Protein AF-A0A2H3DAQ6-F1 (afdb_monomer_lite)

Radius of gyration: 12.34 Å; chains: 1; bounding box: 31×20×32 Å

Foldseek 3Di:
DAEDDEEDEEDEPEEEEDAEEPYEAQAYEQYEDYQYEAENYAYAEHDCHAAQGEYAQYEAENYHYPHYPYHYYYHHDPPYDNYYYYNYHHYHD

InterPro domains:
  IPR000743 Glycoside hydrolase, family 28 [PF00295] (5-91)
  IPR011050 Pectin lyase fold/virulence factor [SSF51126] (1-92)
  IPR012334 Pectin lyase fold [G3DSA:2.160.20.10] (1-93)
  IPR050434 Glycosyl hydrolase family 28, fungi [PTHR31884] (1-91)

Secondary structure (DSSP, 8-state):
-EEEESSSEEEES-EEE-SSEEEEEEEEEEEEEES-EEESS-EEEEEEE-TT-EEEEEEEES-EEES-S-SEEEEE-TT--S-EEEEEEEE--

Organism: Armillaria gallica (NCBI:txid47427)

Sequence (93 aa):
GFNISADNITVQNSIIKNLDDCITINFGSNIIFKNNQCSGGHAISFGSIDTGKTVTDMTVSGNTVMKSMYGLRIEVKAITTCAKVSGITYSGS

pLDDT: mean 96.59, std 4.21, range [62.53, 98.62]

Structure (mmCIF, N/CA/C/O backbone):
data_AF-A0A2H3DAQ6-F1
#
_entry.id   AF-A0A2H3DAQ6-F1
#
loop_
_atom_site.group_PDB
_atom_site.id
_atom_site.type_symbol
_atom_site.label_atom_id
_atom_site.label_alt_id
_atom_site.label_comp_id
_atom_site.label_asym_id
_atom_site.label_entity_id
_atom_site.label_seq_id
_atom_site.pdbx_PDB_ins_code
_atom_site.Cartn_x
_atom_site.Cartn_y
_atom_site.Cartn_z
_atom_site.occupancy
_atom_site.B_iso_or_equiv
_atom_site.auth_seq_id
_atom_site.auth_comp_id
_atom_site.auth_asym_id
_atom_site.auth_atom_id
_atom_site.pdbx_PDB_model_num
ATOM 1 N N . GLY A 1 1 ? 2.145 -4.097 10.161 1.00 95.44 1 GLY A N 1
ATOM 2 C CA . GLY A 1 1 ? 0.842 -4.035 9.495 1.00 95.44 1 GLY A CA 1
ATOM 3 C C . GLY A 1 1 ? 0.707 -5.191 8.537 1.00 95.44 1 GLY A C 1
ATOM 4 O O . GLY A 1 1 ? 1.141 -6.289 8.868 1.00 95.44 1 GLY A O 1
ATOM 5 N N . PHE A 1 2 ? 0.148 -4.936 7.362 1.00 98.19 2 PHE A N 1
ATOM 6 C CA . PHE A 1 2 ? 0.046 -5.900 6.266 1.00 98.19 2 PHE A CA 1
ATOM 7 C C . PHE A 1 2 ? 1.114 -5.616 5.213 1.00 98.19 2 PHE A C 1
ATOM 9 O O . PHE A 1 2 ? 1.363 -4.457 4.904 1.00 98.19 2 PHE A O 1
ATOM 16 N N . ASN A 1 3 ? 1.726 -6.652 4.648 1.00 97.81 3 ASN A N 1
ATOM 17 C CA . ASN A 1 3 ? 2.681 -6.511 3.552 1.00 97.81 3 ASN A CA 1
ATOM 18 C C . ASN A 1 3 ? 2.140 -7.272 2.337 1.00 97.81 3 ASN A C 1
ATOM 20 O O . ASN A 1 3 ? 2.012 -8.495 2.386 1.00 97.81 3 ASN A O 1
ATOM 24 N N . ILE A 1 4 ? 1.747 -6.539 1.295 1.00 97.88 4 ILE A N 1
ATOM 25 C CA . ILE A 1 4 ? 0.995 -7.062 0.156 1.00 97.88 4 ILE A CA 1
ATOM 26 C C . ILE A 1 4 ? 1.870 -7.110 -1.094 1.00 97.88 4 ILE A C 1
ATOM 28 O O . ILE A 1 4 ? 2.602 -6.181 -1.445 1.00 97.88 4 ILE A O 1
ATOM 32 N N . SER A 1 5 ? 1.800 -8.254 -1.761 1.00 98.00 5 SER A N 1
ATOM 33 C CA . SER A 1 5 ? 2.528 -8.604 -2.980 1.00 98.00 5 SER A CA 1
ATOM 34 C C . SER A 1 5 ? 1.674 -9.593 -3.777 1.00 98.00 5 SER A C 1
ATOM 36 O O . SER A 1 5 ? 2.076 -10.731 -4.011 1.00 98.00 5 SER A O 1
ATOM 38 N N . ALA A 1 6 ? 0.428 -9.194 -4.048 1.00 97.81 6 ALA A N 1
ATOM 39 C CA . ALA A 1 6 ? -0.639 -10.046 -4.568 1.00 97.81 6 ALA A CA 1
ATOM 40 C C . ALA A 1 6 ? -1.777 -9.210 -5.176 1.00 97.81 6 ALA A C 1
ATOM 42 O O . ALA A 1 6 ? -1.933 -8.034 -4.842 1.00 97.81 6 ALA A O 1
ATOM 43 N N . ASP A 1 7 ? -2.592 -9.849 -6.014 1.00 98.50 7 ASP A N 1
ATOM 44 C CA . ASP A 1 7 ? -3.788 -9.262 -6.621 1.00 98.50 7 ASP A CA 1
ATOM 45 C C . ASP A 1 7 ? -5.061 -9.596 -5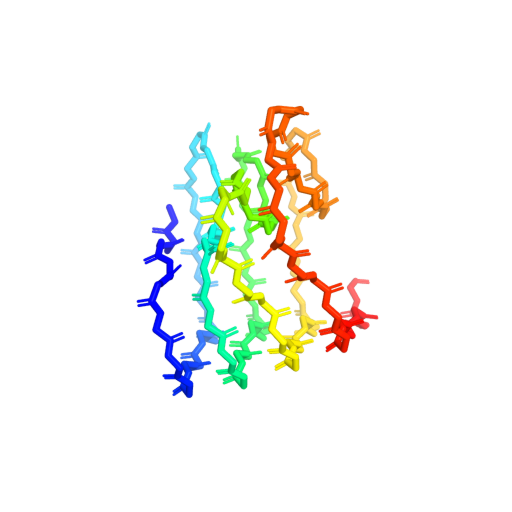.831 1.00 98.50 7 ASP A C 1
ATOM 47 O O . ASP A 1 7 ? -5.114 -10.598 -5.115 1.00 98.50 7 ASP A O 1
ATOM 51 N N . ASN A 1 8 ? -6.119 -8.804 -6.031 1.00 98.38 8 ASN A N 1
ATOM 52 C CA . ASN A 1 8 ? -7.475 -9.069 -5.528 1.00 98.38 8 ASN A CA 1
ATOM 53 C C . ASN A 1 8 ? -7.548 -9.214 -4.000 1.00 98.38 8 ASN A C 1
ATOM 55 O O . ASN A 1 8 ? -8.202 -10.112 -3.464 1.00 98.38 8 ASN A O 1
ATOM 59 N N . ILE A 1 9 ? -6.869 -8.316 -3.290 1.00 98.62 9 ILE A N 1
ATOM 60 C CA . ILE A 1 9 ? -6.817 -8.318 -1.829 1.00 98.62 9 ILE A CA 1
ATOM 61 C C . ILE A 1 9 ? -7.758 -7.259 -1.266 1.00 98.62 9 ILE A C 1
ATOM 63 O O . ILE A 1 9 ? -7.742 -6.104 -1.680 1.00 98.62 9 ILE A O 1
ATOM 67 N N . THR A 1 10 ? -8.534 -7.633 -0.249 1.00 98.62 10 THR A N 1
ATOM 68 C CA . THR A 1 10 ? -9.287 -6.683 0.577 1.00 98.62 10 THR A CA 1
ATOM 69 C C . THR A 1 10 ? -8.842 -6.792 2.027 1.00 98.62 10 THR A C 1
ATOM 71 O O . THR A 1 10 ? -8.925 -7.856 2.635 1.00 98.62 10 THR A O 1
ATOM 74 N N . VAL A 1 11 ? -8.408 -5.669 2.593 1.00 98.56 11 VAL A N 1
ATOM 75 C CA . VAL A 1 11 ? -8.133 -5.507 4.021 1.00 98.56 11 VAL A CA 1
ATOM 76 C C . VAL A 1 11 ? -9.091 -4.457 4.562 1.00 98.56 11 VAL A C 1
ATOM 78 O O . VAL A 1 11 ? -9.064 -3.292 4.147 1.00 98.56 11 VAL A O 1
ATOM 81 N N . GLN A 1 12 ? -9.954 -4.865 5.490 1.00 98.56 12 GLN A N 1
ATOM 82 C CA . GLN A 1 12 ? -10.985 -3.982 6.015 1.00 98.56 12 GLN A CA 1
ATOM 83 C C . GLN A 1 12 ? -11.282 -4.177 7.498 1.00 98.56 12 GLN A C 1
ATOM 85 O O . GLN A 1 12 ? -11.040 -5.252 8.048 1.00 98.56 12 GLN A O 1
ATOM 90 N N . ASN A 1 13 ? -11.847 -3.138 8.122 1.00 98.44 13 ASN A N 1
ATOM 91 C CA . ASN A 1 13 ? -12.326 -3.136 9.511 1.00 98.44 13 ASN A CA 1
ATOM 92 C C . ASN A 1 13 ? -11.270 -3.600 10.534 1.00 98.44 13 ASN A C 1
ATOM 94 O O . ASN A 1 13 ? -11.599 -4.222 11.544 1.00 98.44 13 ASN A O 1
ATOM 98 N N . SER A 1 14 ? -9.994 -3.333 10.261 1.00 98.50 14 SER A N 1
ATOM 99 C CA . SER A 1 14 ? -8.872 -3.777 11.091 1.00 98.50 14 SER A CA 1
ATOM 100 C C . SER A 1 14 ? -8.355 -2.658 11.996 1.00 98.50 14 SER A C 1
ATOM 102 O O . SER A 1 14 ? -8.396 -1.484 11.631 1.00 98.50 14 SER A O 1
ATOM 104 N N . ILE A 1 15 ? -7.814 -3.020 13.164 1.00 98.44 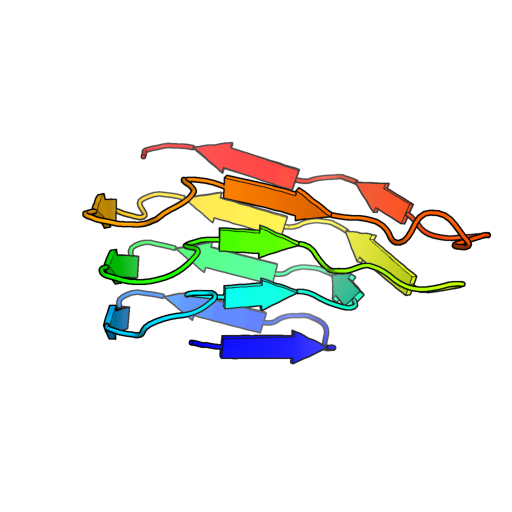15 ILE A N 1
ATOM 105 C CA . ILE A 1 15 ? -7.089 -2.106 14.060 1.00 98.44 15 ILE A CA 1
ATOM 106 C C . ILE A 1 15 ? -5.615 -2.498 14.050 1.00 98.44 15 ILE A C 1
ATOM 108 O O . ILE A 1 15 ? -5.259 -3.609 14.439 1.00 98.44 15 ILE A O 1
ATOM 112 N N . ILE A 1 16 ? -4.754 -1.581 13.623 1.00 98.50 16 ILE A N 1
ATOM 113 C CA . ILE A 1 16 ? -3.326 -1.814 13.433 1.00 98.50 16 ILE A CA 1
ATOM 114 C C . ILE A 1 16 ? -2.555 -0.799 14.277 1.00 98.50 16 ILE A C 1
ATOM 116 O O . ILE A 1 16 ? -2.650 0.415 14.087 1.00 98.50 16 ILE A O 1
ATOM 120 N N . LYS A 1 17 ? -1.800 -1.318 15.245 1.00 98.25 17 LYS A N 1
ATOM 121 C CA . LYS A 1 17 ? -0.934 -0.546 16.139 1.00 98.25 17 LYS A CA 1
ATOM 122 C C . LYS A 1 17 ? 0.479 -1.088 16.003 1.00 98.25 17 LYS A C 1
ATOM 124 O O . LYS A 1 17 ? 0.727 -2.230 16.382 1.00 98.25 17 LYS A O 1
ATOM 129 N N . ASN A 1 18 ? 1.379 -0.315 15.416 1.00 97.44 18 ASN A N 1
ATOM 130 C CA . ASN A 1 18 ? 2.759 -0.732 15.178 1.00 97.44 18 ASN A CA 1
ATOM 131 C C . ASN A 1 18 ? 3.695 0.480 15.087 1.00 97.44 18 ASN A C 1
ATOM 133 O O . ASN A 1 18 ? 3.282 1.600 15.362 1.00 97.44 18 ASN A O 1
ATOM 137 N N . LEU A 1 19 ? 4.959 0.230 14.741 1.00 96.62 19 LEU A N 1
ATOM 138 C CA . LEU A 1 19 ? 6.017 1.241 14.609 1.00 96.62 19 LEU A CA 1
ATOM 139 C C . LEU A 1 19 ? 6.488 1.420 13.156 1.00 96.62 19 LEU A C 1
ATOM 141 O O . LEU A 1 19 ? 7.489 2.076 12.913 1.00 96.62 19 LEU A O 1
ATOM 145 N N . ASP A 1 20 ? 5.777 0.814 12.204 1.00 96.44 20 ASP A N 1
ATOM 146 C CA . ASP A 1 20 ? 6.089 0.866 10.773 1.00 96.44 20 ASP A CA 1
ATOM 147 C C . ASP A 1 20 ? 4.778 0.925 9.971 1.00 96.44 20 ASP A C 1
ATOM 149 O O . ASP A 1 20 ? 3.726 1.236 10.531 1.00 96.44 20 ASP A O 1
ATOM 153 N N . ASP A 1 21 ? 4.786 0.627 8.681 1.00 98.00 21 ASP A N 1
ATOM 154 C CA . ASP A 1 21 ? 3.619 0.703 7.816 1.00 98.00 21 ASP A CA 1
ATOM 155 C C . ASP A 1 21 ? 2.428 -0.095 8.369 1.00 98.00 21 ASP A C 1
ATOM 157 O O . ASP A 1 21 ? 2.506 -1.269 8.766 1.00 98.00 21 ASP A O 1
ATOM 161 N N . CYS A 1 22 ? 1.278 0.568 8.392 1.00 97.75 22 CYS A N 1
ATOM 162 C CA . CYS A 1 22 ? -0.017 -0.046 8.630 1.00 97.75 22 CYS A CA 1
ATOM 163 C C . CYS A 1 22 ? -0.340 -1.042 7.510 1.00 97.75 22 CYS A C 1
ATOM 165 O O . CYS A 1 22 ? -0.765 -2.172 7.770 1.00 97.75 22 CYS A O 1
ATOM 167 N N . ILE A 1 23 ? -0.053 -0.638 6.273 1.00 98.25 23 ILE A N 1
ATOM 168 C CA . ILE A 1 23 ? -0.034 -1.493 5.093 1.00 98.25 23 ILE A CA 1
ATOM 169 C C . ILE A 1 23 ? 1.073 -1.029 4.144 1.00 98.25 23 ILE A C 1
ATOM 171 O O . ILE A 1 23 ? 1.210 0.169 3.903 1.00 98.25 23 ILE A O 1
ATOM 175 N N . THR A 1 24 ? 1.815 -1.988 3.600 1.00 97.94 24 THR A N 1
ATOM 176 C CA . THR A 1 24 ? 2.810 -1.804 2.542 1.00 97.94 24 THR A CA 1
ATOM 177 C C . THR A 1 24 ? 2.349 -2.557 1.299 1.00 97.94 24 THR A C 1
ATOM 179 O O . THR A 1 24 ? 2.003 -3.737 1.393 1.00 97.94 24 THR A O 1
ATOM 182 N N . ILE A 1 25 ? 2.349 -1.908 0.135 1.00 97.94 25 ILE A N 1
ATOM 183 C CA . ILE A 1 25 ? 2.005 -2.535 -1.149 1.00 97.94 25 ILE A CA 1
ATOM 184 C C . ILE A 1 25 ? 3.230 -2.506 -2.061 1.00 97.94 25 ILE A C 1
ATOM 186 O O . ILE A 1 25 ? 3.582 -1.447 -2.573 1.00 97.94 25 ILE A O 1
ATOM 190 N N . ASN A 1 26 ? 3.867 -3.659 -2.287 1.00 97.31 26 ASN A N 1
ATOM 191 C CA . ASN A 1 26 ? 5.070 -3.738 -3.132 1.00 97.31 26 ASN A CA 1
ATOM 192 C C . ASN A 1 26 ? 4.734 -3.930 -4.616 1.00 97.31 26 ASN A C 1
ATOM 194 O O . ASN A 1 26 ? 5.442 -3.424 -5.482 1.00 97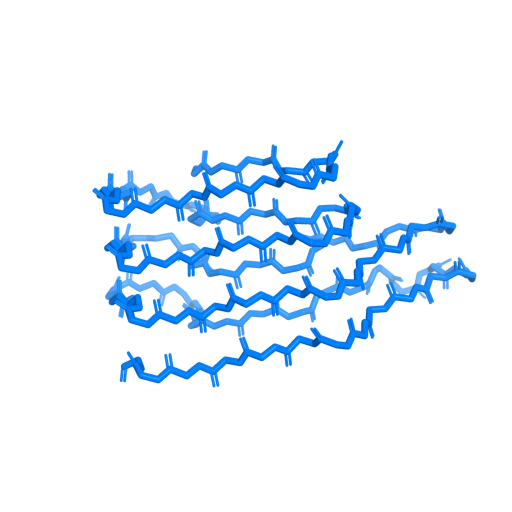.31 26 ASN A O 1
ATOM 198 N N . PHE A 1 27 ? 3.692 -4.713 -4.908 1.00 97.56 27 PHE A N 1
ATOM 199 C CA . PHE A 1 27 ? 3.113 -4.911 -6.238 1.00 97.56 27 PHE A CA 1
ATOM 200 C C . PHE A 1 27 ? 1.740 -5.582 -6.116 1.00 97.56 27 PHE A C 1
ATOM 202 O O . PHE A 1 27 ? 1.461 -6.248 -5.116 1.00 97.56 27 PHE A O 1
ATOM 209 N N . GLY A 1 28 ? 0.915 -5.431 -7.146 1.00 97.81 28 GLY A N 1
ATOM 210 C CA . GLY A 1 28 ? -0.401 -6.054 -7.233 1.00 97.81 28 GLY A CA 1
ATOM 211 C C . GLY A 1 28 ? -1.462 -5.115 -7.793 1.00 97.81 28 GLY A C 1
ATOM 212 O O . GLY A 1 28 ? -1.238 -3.916 -7.968 1.00 97.81 28 GLY A O 1
ATOM 213 N N . SER A 1 29 ? -2.623 -5.684 -8.070 1.00 98.44 29 SER A N 1
ATOM 214 C CA . SER A 1 29 ? -3.766 -5.015 -8.675 1.00 98.44 29 SER A CA 1
ATOM 215 C C . SER A 1 29 ? -5.057 -5.291 -7.908 1.00 98.44 29 SER A C 1
ATOM 217 O O . SER A 1 29 ? -5.177 -6.311 -7.223 1.00 98.44 29 SER A O 1
ATOM 219 N N . ASN A 1 30 ? -6.032 -4.385 -8.022 1.00 98.25 30 ASN A N 1
ATOM 220 C CA . ASN A 1 30 ? -7.348 -4.522 -7.390 1.00 98.25 30 ASN A CA 1
ATOM 221 C C . ASN A 1 30 ? -7.242 -4.739 -5.867 1.00 98.25 30 ASN A C 1
ATOM 223 O O . ASN A 1 30 ? -7.647 -5.771 -5.323 1.00 98.25 30 ASN A O 1
ATOM 227 N N . ILE A 1 31 ? -6.632 -3.769 -5.184 1.00 98.62 31 ILE A N 1
ATOM 228 C CA . ILE A 1 31 ? -6.410 -3.810 -3.733 1.00 98.62 31 ILE A CA 1
ATOM 229 C C . ILE A 1 31 ? -7.356 -2.825 -3.046 1.00 98.62 31 ILE A C 1
ATOM 231 O O . ILE A 1 31 ? -7.440 -1.655 -3.418 1.00 98.62 31 ILE A O 1
ATOM 235 N N . ILE A 1 32 ? -8.048 -3.274 -2.002 1.00 98.56 32 ILE A N 1
ATOM 236 C CA . ILE A 1 32 ? -8.964 -2.443 -1.216 1.00 98.56 32 ILE A CA 1
ATOM 237 C C . ILE A 1 32 ? -8.469 -2.380 0.227 1.00 98.56 32 ILE A C 1
ATOM 239 O O . ILE A 1 32 ? -8.397 -3.395 0.915 1.00 98.56 32 ILE A O 1
ATOM 243 N N . PHE A 1 33 ? -8.167 -1.173 0.701 1.00 98.38 33 PHE A N 1
ATOM 244 C CA . PHE A 1 33 ? -7.835 -0.886 2.094 1.00 98.38 33 PHE A CA 1
ATOM 245 C C . PHE A 1 33 ? -8.896 0.047 2.685 1.00 98.38 33 PHE A C 1
ATOM 247 O O . PHE A 1 33 ? -8.872 1.260 2.450 1.00 98.38 33 PHE A O 1
ATOM 254 N N . LYS A 1 34 ? -9.865 -0.520 3.416 1.00 98.31 34 LYS A N 1
ATOM 255 C CA . LYS A 1 34 ? -11.090 0.192 3.804 1.00 98.31 34 LYS A CA 1
ATOM 256 C C . LYS A 1 34 ? -11.438 0.125 5.292 1.00 98.31 34 LYS A C 1
ATOM 258 O O . LYS A 1 34 ? -11.439 -0.947 5.880 1.00 98.31 34 LYS A O 1
ATOM 263 N N . ASN A 1 35 ? -11.891 1.240 5.867 1.00 98.38 35 ASN A N 1
ATOM 264 C CA . ASN A 1 35 ? -12.438 1.297 7.230 1.00 98.38 35 ASN A CA 1
ATOM 265 C C . ASN A 1 35 ? -11.468 0.781 8.311 1.00 98.38 35 ASN A C 1
ATOM 267 O O . ASN A 1 35 ? -11.886 0.172 9.296 1.00 98.38 35 ASN A O 1
ATOM 271 N N . ASN A 1 36 ? -10.164 0.974 8.117 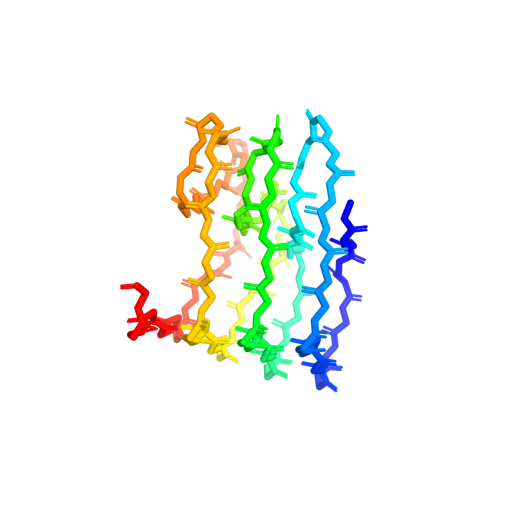1.00 98.56 36 ASN A N 1
ATOM 272 C CA . ASN A 1 36 ? -9.140 0.530 9.057 1.00 98.56 36 ASN A CA 1
ATOM 273 C C . ASN A 1 36 ? -8.716 1.660 10.001 1.00 98.56 36 ASN A C 1
ATOM 275 O O . ASN A 1 36 ? -8.790 2.837 9.656 1.00 98.56 36 ASN A O 1
ATOM 279 N N . GLN A 1 37 ? -8.215 1.296 11.179 1.00 98.31 37 GLN A N 1
ATOM 280 C CA . GLN A 1 37 ? -7.629 2.219 12.148 1.00 98.31 37 GLN A CA 1
ATOM 281 C C . GLN A 1 37 ? -6.132 1.940 12.277 1.00 98.31 37 GLN A C 1
ATOM 283 O O . GLN A 1 37 ? -5.738 0.869 12.735 1.00 98.31 37 GLN A O 1
ATOM 288 N N . CYS A 1 38 ? -5.300 2.903 11.895 1.00 98.25 38 CYS A N 1
ATOM 289 C CA . CYS A 1 38 ? -3.844 2.822 11.942 1.00 98.25 38 CYS A CA 1
ATOM 290 C C . CYS A 1 38 ? -3.298 3.772 13.010 1.00 98.25 38 CYS A C 1
ATOM 292 O O . CYS A 1 38 ? -3.669 4.949 13.035 1.00 98.25 38 CYS A O 1
ATOM 294 N N . SER A 1 39 ? -2.387 3.303 13.869 1.00 98.38 39 SER A N 1
ATOM 295 C CA . SER A 1 39 ? -1.696 4.205 14.796 1.00 98.38 39 SER A CA 1
ATOM 296 C C . SER A 1 39 ? -0.280 3.793 15.187 1.00 98.38 39 SER A C 1
ATOM 298 O O . SER A 1 39 ? 0.033 2.606 15.241 1.00 98.38 39 SER A O 1
ATOM 300 N N . GLY A 1 40 ? 0.555 4.793 15.489 1.00 97.69 40 GLY A N 1
ATOM 301 C CA . GLY A 1 40 ? 1.924 4.638 15.998 1.00 97.69 40 GLY A CA 1
ATOM 302 C C . GLY A 1 40 ? 3.019 4.529 14.931 1.00 97.69 40 GLY A C 1
ATOM 303 O O . GLY A 1 40 ? 4.169 4.837 15.227 1.00 97.69 40 GLY A O 1
ATOM 304 N N . GLY A 1 41 ? 2.675 4.104 13.713 1.00 97.50 41 GLY A N 1
ATOM 305 C CA . GLY A 1 41 ? 3.645 3.695 12.696 1.00 97.50 41 GLY A CA 1
ATOM 306 C C . GLY A 1 41 ? 3.802 4.665 11.525 1.00 97.50 41 GLY A C 1
ATOM 307 O O . GLY A 1 41 ? 3.712 5.882 11.675 1.00 97.50 41 GLY A O 1
ATOM 308 N N . HIS A 1 42 ? 4.018 4.112 10.333 1.00 97.50 42 HIS A N 1
ATOM 309 C CA . HIS A 1 42 ? 4.228 4.849 9.077 1.00 97.50 42 HIS A CA 1
ATOM 310 C C . HIS A 1 42 ? 2.965 4.937 8.198 1.00 97.50 42 HIS A C 1
ATOM 312 O O . HIS A 1 42 ? 3.014 5.458 7.089 1.00 97.50 42 HIS A O 1
ATOM 318 N N . ALA A 1 43 ? 1.815 4.495 8.724 1.00 96.44 43 ALA A N 1
ATOM 319 C CA . ALA A 1 43 ? 0.509 4.545 8.065 1.00 96.44 43 ALA A CA 1
ATOM 320 C C . ALA A 1 43 ? 0.452 3.789 6.722 1.00 96.44 43 ALA A C 1
ATOM 322 O O . ALA A 1 43 ? 0.793 2.611 6.686 1.00 96.44 43 ALA A O 1
ATOM 323 N N . ILE A 1 44 ? -0.100 4.380 5.663 1.00 97.31 44 ILE A N 1
ATOM 324 C CA . ILE A 1 44 ? -0.394 3.679 4.405 1.00 97.31 44 ILE A CA 1
ATOM 325 C C . ILE A 1 44 ? 0.738 3.937 3.411 1.00 97.31 44 ILE A C 1
ATOM 327 O O . ILE A 1 44 ? 0.909 5.074 2.970 1.00 97.31 44 ILE A O 1
ATOM 331 N N . SER A 1 45 ? 1.463 2.888 3.021 1.00 97.19 45 SER A N 1
ATOM 332 C CA . SER A 1 45 ? 2.616 2.988 2.124 1.00 97.19 45 SER A CA 1
ATOM 333 C C . SER A 1 45 ? 2.451 2.150 0.857 1.00 97.19 45 SER A C 1
ATOM 335 O O . SER A 1 45 ? 2.155 0.957 0.889 1.00 97.19 45 SER A O 1
ATOM 337 N N . PHE A 1 46 ? 2.702 2.779 -0.286 1.00 96.06 46 PHE A N 1
ATOM 338 C CA . PHE A 1 46 ? 2.886 2.117 -1.573 1.00 96.06 46 PHE A CA 1
ATOM 339 C C . PHE A 1 46 ? 4.386 2.045 -1.834 1.00 96.06 46 PHE A C 1
ATOM 341 O O . PHE A 1 46 ? 5.009 3.073 -2.095 1.00 96.06 46 PHE A O 1
ATOM 348 N N . GLY A 1 47 ? 4.960 0.849 -1.756 1.00 90.06 47 GLY A N 1
ATOM 349 C CA . GLY A 1 47 ? 6.394 0.626 -1.877 1.00 90.06 47 GLY A CA 1
ATOM 350 C C . GLY A 1 47 ? 7.151 0.551 -0.549 1.00 90.06 47 GLY A C 1
ATOM 351 O O . GLY A 1 47 ? 6.538 0.446 0.500 1.00 90.06 47 GLY A O 1
ATOM 352 N N . SER A 1 48 ? 8.483 0.604 -0.552 1.00 93.62 48 SER A N 1
ATOM 353 C CA . SER A 1 48 ? 9.325 1.067 -1.664 1.00 93.62 48 SER A CA 1
ATOM 354 C C . SER A 1 48 ? 9.231 0.185 -2.920 1.00 93.62 48 SER A C 1
ATOM 356 O O . SER A 1 48 ? 9.635 -0.978 -2.916 1.00 93.62 48 SER A O 1
ATOM 358 N N . ILE A 1 49 ? 8.707 0.747 -4.012 1.00 96.19 49 ILE A N 1
ATOM 359 C CA . ILE A 1 49 ? 8.512 0.044 -5.284 1.00 96.19 49 ILE A CA 1
ATOM 360 C C . ILE A 1 49 ? 9.871 -0.195 -5.941 1.00 96.19 49 ILE A C 1
ATOM 362 O O . ILE A 1 49 ? 10.718 0.701 -5.966 1.00 96.19 49 ILE A O 1
ATOM 366 N N . ASP A 1 50 ? 10.060 -1.409 -6.458 1.00 97.00 50 ASP A N 1
ATOM 367 C CA . ASP A 1 50 ? 11.295 -1.868 -7.097 1.00 97.00 50 ASP A CA 1
ATOM 368 C C . ASP A 1 50 ? 11.150 -1.989 -8.624 1.00 97.00 50 ASP A C 1
ATOM 370 O O . ASP A 1 50 ? 10.058 -1.861 -9.185 1.00 97.00 50 ASP A O 1
ATOM 374 N N . THR A 1 51 ? 12.259 -2.270 -9.306 1.00 97.31 51 THR A N 1
ATOM 375 C CA . THR A 1 51 ? 12.308 -2.455 -10.761 1.00 97.31 51 THR A CA 1
ATOM 376 C C 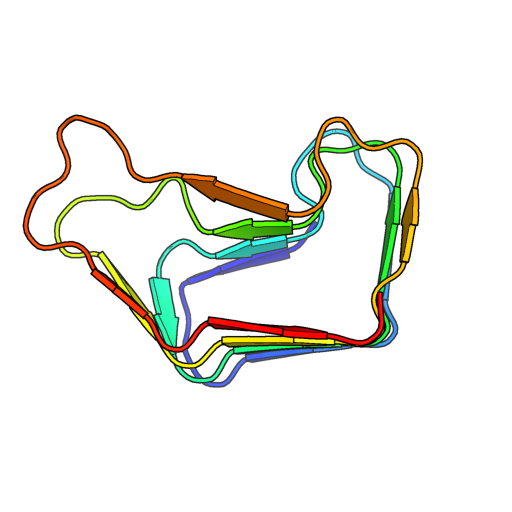. THR A 1 51 ? 11.320 -3.522 -11.228 1.00 97.31 51 THR A C 1
ATOM 378 O O . THR A 1 51 ? 11.237 -4.616 -10.666 1.00 97.31 51 THR A O 1
ATOM 381 N N . GLY A 1 52 ? 10.551 -3.193 -12.269 1.00 96.94 52 GLY A N 1
ATOM 382 C CA . GLY A 1 52 ? 9.551 -4.091 -12.854 1.00 96.94 52 GLY A CA 1
ATOM 383 C C . GLY A 1 52 ? 8.305 -4.322 -11.991 1.00 96.94 52 GLY A C 1
ATOM 384 O O . GLY A 1 52 ? 7.490 -5.183 -12.325 1.00 96.94 52 GLY A O 1
ATOM 385 N N . LYS A 1 53 ? 8.137 -3.603 -10.872 1.00 97.88 53 LYS A N 1
ATOM 386 C CA . LYS A 1 53 ? 6.963 -3.743 -10.002 1.00 97.88 53 LYS A CA 1
ATOM 387 C C . LYS A 1 53 ? 5.865 -2.761 -10.388 1.00 97.88 53 LYS A C 1
ATOM 389 O O . LYS A 1 53 ? 6.109 -1.585 -10.653 1.00 97.88 53 LYS A O 1
ATOM 394 N N . THR A 1 54 ? 4.638 -3.273 -10.418 1.00 97.12 54 THR A N 1
ATOM 395 C CA . THR A 1 54 ? 3.445 -2.501 -10.765 1.00 97.12 54 THR A CA 1
ATOM 396 C C . THR A 1 54 ? 2.431 -2.574 -9.635 1.00 97.12 54 THR A C 1
ATOM 398 O O . THR A 1 54 ? 2.141 -3.659 -9.133 1.00 97.12 54 THR A O 1
ATOM 401 N N . VAL A 1 55 ? 1.895 -1.415 -9.258 1.00 97.56 55 VAL A N 1
ATOM 402 C CA . VAL A 1 55 ? 0.719 -1.281 -8.399 1.00 97.56 55 VAL A CA 1
ATOM 403 C C . VAL A 1 55 ? -0.375 -0.575 -9.187 1.00 97.56 55 VAL A C 1
ATOM 405 O O . VAL A 1 55 ? -0.185 0.559 -9.638 1.00 97.56 55 VAL A O 1
ATOM 408 N N . THR A 1 56 ? -1.512 -1.237 -9.369 1.00 97.94 56 THR A N 1
ATOM 409 C CA . THR A 1 56 ? -2.652 -0.689 -10.114 1.00 97.94 56 THR A CA 1
ATOM 410 C C . THR A 1 56 ? -3.953 -0.829 -9.339 1.00 97.94 56 THR A C 1
ATOM 412 O O . THR A 1 56 ? -4.124 -1.761 -8.562 1.00 97.94 56 THR A O 1
ATOM 415 N N . ASP A 1 57 ? -4.886 0.091 -9.570 1.00 97.81 57 ASP A N 1
ATOM 416 C CA . ASP A 1 57 ? -6.285 -0.037 -9.142 1.00 97.81 57 ASP A CA 1
ATOM 417 C C . ASP A 1 57 ? -6.427 -0.306 -7.639 1.00 97.81 57 ASP A C 1
ATOM 419 O O . ASP A 1 57 ? -6.933 -1.341 -7.200 1.00 97.81 57 ASP A O 1
ATOM 423 N N . MET A 1 58 ? -5.945 0.642 -6.834 1.00 97.00 58 MET A N 1
ATOM 424 C CA . MET A 1 58 ? -6.060 0.570 -5.382 1.00 97.00 58 MET A CA 1
ATOM 425 C C . MET A 1 58 ? -7.069 1.583 -4.856 1.00 97.00 58 MET A C 1
ATOM 427 O O . MET A 1 58 ? -7.016 2.770 -5.179 1.00 97.00 58 MET A O 1
ATOM 431 N N . THR A 1 59 ? -7.947 1.118 -3.971 1.00 97.88 59 THR A N 1
ATOM 432 C CA . THR A 1 59 ? -8.893 1.962 -3.240 1.00 97.88 59 THR A CA 1
ATOM 433 C C . THR A 1 59 ? -8.516 2.023 -1.769 1.00 97.88 59 THR A C 1
ATOM 435 O O . THR A 1 59 ? -8.494 1.010 -1.073 1.00 97.88 59 THR A O 1
ATOM 438 N N . VAL A 1 60 ? -8.267 3.234 -1.284 1.00 97.81 60 VAL A N 1
ATOM 439 C CA . VAL A 1 60 ? -8.042 3.550 0.123 1.00 97.81 60 VAL A CA 1
ATOM 440 C C . VAL A 1 60 ? -9.199 4.429 0.592 1.00 97.81 60 VAL A C 1
ATOM 442 O O . VAL A 1 60 ? -9.336 5.567 0.146 1.00 97.81 60 VAL A O 1
ATOM 445 N N . SER A 1 61 ? -10.066 3.910 1.465 1.00 98.06 61 SER A N 1
ATOM 446 C CA . SER A 1 61 ? -11.301 4.619 1.838 1.00 98.06 61 SER A CA 1
ATOM 447 C C . SER A 1 61 ? -11.712 4.439 3.297 1.00 98.06 61 SER A C 1
ATOM 449 O O . SER A 1 61 ? -11.716 3.311 3.783 1.00 98.06 61 SER A O 1
ATOM 451 N N . GLY A 1 62 ? -12.152 5.495 3.982 1.00 97.44 62 GLY A N 1
ATOM 452 C CA . GLY A 1 62 ? -12.749 5.350 5.321 1.00 97.44 62 GLY A CA 1
ATOM 453 C C . GLY A 1 62 ? -11.747 5.034 6.432 1.00 97.44 62 GLY A C 1
ATOM 454 O O . GLY A 1 62 ? -12.150 4.583 7.500 1.00 97.44 62 GLY A O 1
ATOM 455 N N . ASN A 1 63 ? -10.444 5.170 6.176 1.00 98.00 63 ASN A N 1
ATOM 456 C CA . ASN A 1 63 ? -9.416 4.795 7.143 1.00 98.00 63 ASN A CA 1
ATOM 457 C C . ASN A 1 63 ? -9.111 5.957 8.085 1.00 98.00 63 ASN A C 1
ATOM 459 O O . ASN A 1 63 ? -8.961 7.090 7.645 1.00 98.00 63 ASN A O 1
ATOM 463 N N . THR A 1 64 ? -8.916 5.651 9.363 1.00 97.81 64 THR A N 1
ATOM 464 C CA . THR A 1 64 ? -8.451 6.608 10.364 1.00 97.81 64 THR A CA 1
ATOM 465 C C . THR A 1 64 ? -6.973 6.366 10.645 1.00 97.81 64 THR A C 1
ATOM 467 O O . THR A 1 64 ? -6.593 5.300 11.130 1.00 97.81 64 THR A O 1
ATOM 470 N N . VAL A 1 65 ? -6.132 7.360 10.367 1.00 97.31 65 VAL A N 1
ATOM 471 C CA . VAL A 1 65 ? -4.697 7.333 10.679 1.00 97.31 65 VAL A CA 1
ATOM 472 C C . VAL A 1 65 ? -4.419 8.321 11.806 1.00 97.31 65 VAL A C 1
ATOM 474 O O . VAL A 1 65 ? -4.697 9.509 11.683 1.00 97.31 65 VAL A O 1
ATOM 477 N N . MET A 1 66 ? -3.858 7.845 12.915 1.00 97.38 66 MET A N 1
ATOM 478 C CA . MET A 1 66 ? -3.564 8.670 14.090 1.00 97.38 66 MET A CA 1
ATOM 479 C C . MET A 1 66 ? -2.133 8.455 14.562 1.00 97.38 66 MET A C 1
ATOM 481 O O . MET A 1 66 ? -1.620 7.343 14.487 1.00 97.38 66 MET A O 1
ATOM 485 N N . LYS A 1 67 ? -1.494 9.489 15.122 1.00 97.31 67 LYS A N 1
ATOM 486 C CA . LYS A 1 67 ? -0.173 9.373 15.779 1.00 97.31 67 LYS A CA 1
ATOM 487 C C . LYS A 1 67 ? 0.847 8.586 14.934 1.00 97.31 67 LYS A C 1
ATOM 489 O O . LYS A 1 67 ? 1.513 7.696 15.449 1.00 97.31 67 LYS A O 1
ATOM 494 N N . SER A 1 68 ? 0.873 8.843 13.632 1.00 97.12 68 SER A N 1
ATOM 495 C CA . SER A 1 68 ? 1.732 8.151 12.669 1.00 97.12 68 SER A CA 1
ATOM 496 C C . SER A 1 68 ? 2.679 9.163 12.030 1.00 97.12 68 SER A C 1
ATOM 498 O O . SER A 1 68 ? 2.344 10.344 11.947 1.00 97.12 68 SER A O 1
ATOM 500 N N . MET A 1 69 ? 3.861 8.714 11.605 1.00 97.44 69 MET A N 1
ATOM 501 C CA . MET A 1 69 ? 4.881 9.581 11.001 1.00 97.44 69 MET A CA 1
ATOM 502 C C . MET A 1 69 ? 4.410 10.183 9.672 1.00 97.44 69 MET A C 1
ATOM 504 O O . MET A 1 69 ? 4.720 11.331 9.360 1.00 97.44 69 MET A O 1
ATOM 508 N N . TYR A 1 70 ? 3.633 9.412 8.913 1.00 95.75 70 TYR A N 1
ATOM 509 C CA . TYR A 1 70 ? 3.027 9.813 7.649 1.00 95.75 70 TYR A CA 1
ATOM 510 C C . TYR A 1 70 ? 1.516 9.549 7.688 1.00 95.75 70 TYR A C 1
ATOM 512 O O . TYR A 1 70 ? 1.026 8.843 8.571 1.00 95.75 70 TYR A O 1
ATOM 520 N N . GLY A 1 71 ? 0.775 10.116 6.733 1.00 93.62 71 GLY A N 1
ATOM 521 C CA . GLY A 1 71 ? -0.636 9.780 6.494 1.00 93.62 71 GLY A CA 1
ATOM 522 C C . GLY A 1 71 ? -0.777 8.717 5.403 1.00 93.62 71 GLY A C 1
ATOM 523 O O . GLY A 1 71 ? -1.196 7.589 5.652 1.00 93.62 71 GLY A O 1
ATOM 524 N N . LEU A 1 72 ? -0.366 9.087 4.192 1.00 94.81 72 LEU A N 1
ATOM 525 C CA . LEU A 1 72 ? -0.227 8.205 3.039 1.00 94.81 72 LEU A CA 1
ATOM 526 C C . LEU A 1 72 ? 1.073 8.558 2.318 1.00 94.81 72 LEU A C 1
ATOM 528 O O . LEU A 1 72 ? 1.393 9.739 2.171 1.00 94.81 72 LEU A O 1
ATOM 532 N N . ARG A 1 73 ? 1.809 7.548 1.856 1.00 95.38 73 ARG A N 1
ATOM 533 C CA . ARG A 1 73 ? 3.072 7.722 1.135 1.00 95.38 73 ARG A CA 1
ATOM 534 C C . ARG A 1 73 ? 3.144 6.797 -0.075 1.00 95.38 73 ARG A C 1
ATOM 536 O O . ARG A 1 73 ? 2.810 5.621 0.017 1.00 95.38 73 ARG A O 1
ATOM 543 N N . ILE A 1 74 ? 3.624 7.324 -1.198 1.00 95.62 74 ILE A N 1
ATOM 544 C CA . ILE A 1 74 ? 4.031 6.533 -2.364 1.00 95.62 74 ILE A CA 1
ATOM 545 C C . ILE A 1 74 ? 5.542 6.686 -2.496 1.00 95.62 74 ILE A C 1
ATOM 547 O O . ILE A 1 74 ? 6.036 7.799 -2.659 1.00 95.62 74 ILE A O 1
ATOM 551 N N . GLU A 1 75 ? 6.267 5.580 -2.394 1.00 94.62 75 GLU A N 1
ATOM 552 C CA . GLU A 1 75 ? 7.723 5.546 -2.401 1.00 94.62 75 GLU A CA 1
ATOM 553 C C . GLU A 1 75 ? 8.217 4.616 -3.512 1.00 94.62 75 GLU A C 1
ATOM 555 O O . GLU A 1 75 ? 7.919 3.425 -3.533 1.00 94.62 75 GLU A O 1
ATOM 560 N N . VAL A 1 76 ? 9.005 5.152 -4.442 1.00 95.06 76 VAL A N 1
ATOM 561 C CA . VAL A 1 76 ? 9.668 4.384 -5.504 1.00 95.06 76 VAL A CA 1
ATOM 562 C C . VAL A 1 76 ? 11.170 4.513 -5.295 1.00 95.06 76 VAL A C 1
ATOM 564 O O . VAL A 1 76 ? 11.666 5.628 -5.124 1.00 95.06 76 VAL A O 1
ATOM 567 N N . LYS A 1 77 ? 11.916 3.398 -5.291 1.00 95.94 77 LYS A N 1
ATOM 568 C CA . LYS A 1 77 ? 13.373 3.462 -5.085 1.00 95.94 77 LYS A CA 1
ATOM 569 C C . LYS A 1 77 ? 14.021 4.241 -6.233 1.00 95.94 77 LYS A C 1
ATOM 571 O O . LYS A 1 77 ? 13.675 4.012 -7.387 1.00 95.94 77 LYS A O 1
ATOM 576 N N . ALA A 1 78 ? 15.002 5.095 -5.944 1.00 95.69 78 ALA A N 1
ATOM 577 C CA . ALA A 1 78 ? 15.609 5.988 -6.942 1.00 95.69 78 ALA A CA 1
ATOM 578 C C . ALA A 1 78 ? 16.246 5.263 -8.146 1.00 95.69 78 ALA A C 1
ATOM 580 O O . ALA A 1 78 ? 16.255 5.794 -9.250 1.00 95.69 78 ALA A O 1
ATOM 581 N N . ILE A 1 79 ? 16.753 4.044 -7.943 1.00 95.62 79 ILE A N 1
ATOM 582 C CA . ILE A 1 79 ? 17.375 3.216 -8.993 1.00 95.62 79 ILE A CA 1
ATOM 583 C C . ILE A 1 79 ? 16.360 2.417 -9.829 1.00 95.62 79 ILE A C 1
ATOM 585 O O . ILE A 1 79 ? 16.745 1.613 -10.674 1.00 95.62 79 ILE A O 1
ATOM 589 N N . THR A 1 80 ? 15.068 2.583 -9.556 1.00 94.69 80 THR A N 1
ATOM 590 C CA . THR A 1 80 ? 14.004 1.787 -10.162 1.00 94.69 80 THR A CA 1
ATOM 591 C C . THR A 1 80 ? 13.798 2.149 -11.621 1.00 94.69 80 THR A C 1
ATOM 593 O O . THR A 1 80 ? 13.664 3.318 -11.977 1.00 94.69 80 THR A O 1
ATOM 596 N N . THR A 1 81 ? 13.664 1.127 -12.461 1.00 96.44 81 THR A N 1
ATOM 597 C CA . THR A 1 81 ? 13.215 1.277 -13.849 1.00 96.44 81 THR A CA 1
ATOM 598 C C . THR A 1 81 ? 11.989 0.405 -14.107 1.00 96.44 81 THR A C 1
ATOM 600 O O . THR A 1 81 ? 11.721 -0.548 -13.376 1.00 96.44 81 THR A O 1
ATOM 603 N N . CYS A 1 82 ? 11.208 0.729 -15.141 1.00 96.25 82 CYS A N 1
ATOM 604 C CA . CYS A 1 82 ? 10.038 -0.063 -15.547 1.00 96.25 82 CYS A CA 1
ATOM 605 C C . CYS A 1 82 ? 9.022 -0.338 -14.415 1.00 96.25 82 CYS A C 1
ATOM 607 O O . CYS A 1 82 ? 8.388 -1.390 -14.398 1.00 96.25 82 CYS A O 1
ATOM 609 N N . ALA A 1 83 ? 8.880 0.584 -13.460 1.00 96.81 83 ALA A N 1
ATOM 610 C CA . ALA A 1 83 ? 7.864 0.506 -12.417 1.00 96.81 83 ALA A CA 1
ATOM 611 C C . ALA A 1 83 ? 6.681 1.416 -12.728 1.00 96.81 83 ALA A C 1
ATOM 613 O O . ALA A 1 83 ? 6.818 2.433 -13.413 1.00 96.81 83 ALA A O 1
ATOM 614 N N . LYS A 1 84 ? 5.515 1.057 -12.197 1.00 96.44 84 LYS A N 1
ATOM 615 C CA . LYS A 1 84 ? 4.283 1.814 -12.405 1.00 96.44 84 LYS A CA 1
ATOM 616 C C . LYS A 1 84 ? 3.430 1.806 -11.146 1.00 96.44 84 LYS A C 1
ATOM 618 O O . LYS A 1 84 ? 3.150 0.751 -10.590 1.00 96.44 84 LYS A O 1
ATOM 623 N N . VAL A 1 85 ? 2.969 2.982 -10.739 1.00 96.81 85 VAL A N 1
ATOM 624 C CA . VAL A 1 85 ? 1.904 3.144 -9.745 1.00 96.81 85 VAL A CA 1
ATOM 625 C C . VAL A 1 85 ? 0.806 3.969 -10.404 1.00 96.81 85 VAL A C 1
ATOM 627 O O . VAL A 1 85 ? 1.073 5.073 -10.874 1.00 96.81 85 VAL A O 1
ATOM 630 N N . SER A 1 86 ? -0.410 3.436 -10.515 1.00 97.69 86 SER A N 1
ATOM 631 C CA . SER A 1 86 ? -1.514 4.134 -11.192 1.00 97.69 86 SER A CA 1
ATOM 632 C C . SER A 1 86 ? -2.884 3.683 -10.698 1.00 97.69 86 SER A C 1
ATOM 634 O O . SER A 1 86 ? -3.016 2.571 -10.208 1.00 97.69 86 SER A O 1
ATOM 636 N N . GLY A 1 87 ? -3.918 4.510 -10.875 1.00 97.06 87 GLY A N 1
ATOM 637 C CA . GLY A 1 87 ? -5.283 4.137 -10.478 1.00 97.06 87 GLY A CA 1
ATOM 638 C C . GLY A 1 87 ? -5.460 4.072 -8.959 1.00 97.06 87 GLY A C 1
ATOM 639 O O . GLY A 1 87 ? -6.114 3.170 -8.448 1.00 97.06 87 GLY A O 1
ATOM 640 N N . ILE A 1 88 ? -4.833 4.997 -8.226 1.00 96.44 88 ILE A N 1
ATOM 641 C CA . ILE A 1 88 ? -4.918 5.054 -6.764 1.00 96.44 88 ILE A CA 1
ATOM 642 C C . ILE A 1 88 ? -5.995 6.059 -6.371 1.00 96.44 88 ILE A C 1
ATOM 644 O O . ILE A 1 88 ? -5.890 7.241 -6.693 1.00 96.44 88 ILE A O 1
ATOM 648 N N . THR A 1 89 ? -7.017 5.591 -5.660 1.00 96.56 89 THR A N 1
ATOM 649 C CA . THR A 1 89 ? -8.093 6.435 -5.134 1.00 96.56 89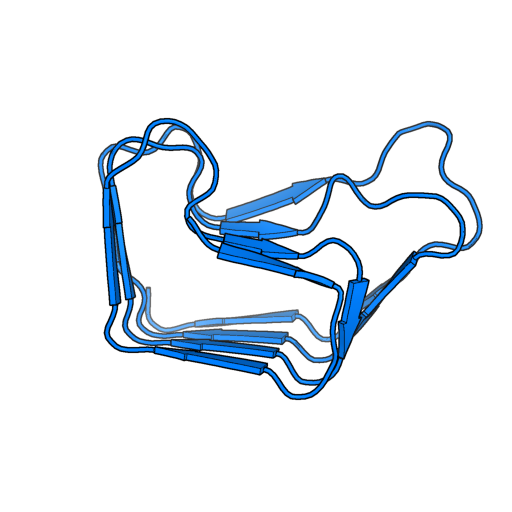 THR A CA 1
ATOM 650 C C . THR A 1 89 ? -7.987 6.517 -3.619 1.00 96.56 89 THR A C 1
ATOM 652 O O . THR A 1 89 ? -8.011 5.492 -2.941 1.00 96.56 89 THR A O 1
ATOM 655 N N . TYR A 1 90 ? -7.910 7.737 -3.087 1.00 95.06 90 TYR A N 1
ATOM 656 C CA . TYR A 1 90 ? -7.934 8.021 -1.653 1.00 95.06 90 TYR A CA 1
ATOM 657 C C . TYR A 1 90 ? -9.174 8.851 -1.311 1.00 95.06 90 TYR A C 1
ATOM 659 O O . TYR A 1 90 ? -9.415 9.876 -1.947 1.00 95.06 90 TYR A O 1
ATOM 667 N N . SER A 1 91 ? -9.987 8.412 -0.346 1.00 94.56 91 SER A N 1
ATOM 668 C CA . SER A 1 91 ? -11.249 9.090 -0.009 1.00 94.56 91 SER A CA 1
ATOM 669 C C . SER A 1 91 ? -11.716 8.869 1.435 1.00 94.56 91 SER A C 1
ATOM 671 O O . SER A 1 91 ? -11.346 7.891 2.085 1.00 94.56 91 SER A O 1
ATOM 673 N N . GLY A 1 92 ? -12.571 9.772 1.933 1.00 79.94 92 GLY A N 1
ATOM 674 C CA . GLY A 1 92 ? -13.318 9.600 3.189 1.00 79.94 92 GLY A CA 1
ATOM 675 C C . GLY A 1 92 ? -12.440 9.360 4.416 1.00 79.94 92 GLY A C 1
ATOM 676 O O . GLY A 1 92 ? -12.712 8.440 5.177 1.00 79.94 92 GLY A O 1
ATOM 677 N N . SER A 1 93 ? -11.348 10.110 4.536 1.00 62.53 93 SER A N 1
ATOM 678 C CA . SER A 1 93 ? -10.351 9.979 5.610 1.00 62.53 93 SER A CA 1
ATOM 679 C C . SER A 1 93 ? -10.602 10.949 6.747 1.00 62.53 93 SER A C 1
ATOM 681 O O . SER A 1 93 ? -11.019 12.086 6.432 1.00 62.53 93 SER A O 1
#